Protein AF-A0A7H4ML79-F1 (afdb_monomer_lite)

InterPro domains:
  IPR007444 Glucan biosynthesis, periplasmic, MdoG C-terminal [PF04349] (2-60)
  IPR013783 Immunoglobulin-like fold [G3DSA:2.60.40.10] (1-70)
  IPR014438 Glucan biosynthesis protein MdoG/MdoD [PTHR30504] (2-65)
  IPR014756 Immunoglobulin E-set [SSF81296] (2-63)

pLDDT: mean 92.26, std 10.09, range [47.72, 98.38]

Structure (mmCIF, N/CA/C/O backbone):
data_AF-A0A7H4ML79-F1
#
_entry.id   AF-A0A7H4ML79-F1
#
loop_
_atom_site.group_PDB
_atom_site.id
_atom_site.type_symbol
_atom_site.label_atom_id
_atom_site.label_alt_id
_atom_site.label_comp_id
_atom_site.label_asym_id
_atom_site.label_entity_id
_atom_site.label_seq_id
_atom_site.pdbx_PDB_ins_code
_atom_site.Cartn_x
_atom_site.Cartn_y
_atom_site.Cartn_z
_atom_site.occupancy
_atom_site.B_iso_or_equiv
_atom_site.auth_seq_id
_atom_site.auth_comp_id
_atom_site.auth_asym_id
_atom_site.auth_atom_id
_atom_site.pdbx_PDB_model_num
ATOM 1 N N . MET A 1 1 ? -1.704 5.422 8.121 1.00 92.88 1 MET A N 1
ATOM 2 C CA . MET A 1 1 ? -0.418 5.890 7.565 1.00 92.88 1 MET A CA 1
ATOM 3 C C . MET A 1 1 ? 0.098 4.813 6.634 1.00 92.88 1 MET A C 1
ATOM 5 O O . MET A 1 1 ? 0.152 3.662 7.051 1.00 92.88 1 MET A O 1
ATOM 9 N N . ILE A 1 2 ? 0.412 5.188 5.395 1.00 96.81 2 ILE A N 1
ATOM 10 C CA . ILE A 1 2 ? 0.964 4.302 4.365 1.00 96.81 2 ILE A CA 1
ATOM 11 C C . ILE A 1 2 ? 2.360 4.816 4.021 1.00 96.81 2 ILE A C 1
ATOM 13 O O . ILE A 1 2 ? 2.537 6.019 3.828 1.00 96.81 2 ILE A O 1
ATOM 17 N N . THR A 1 3 ? 3.334 3.918 3.952 1.00 97.81 3 THR A N 1
ATOM 18 C CA . THR A 1 3 ? 4.681 4.205 3.455 1.00 97.81 3 THR A CA 1
ATOM 19 C C . THR A 1 3 ? 5.026 3.184 2.386 1.00 97.81 3 THR A C 1
ATOM 21 O O . THR A 1 3 ? 4.785 1.990 2.568 1.00 97.81 3 THR A O 1
ATOM 24 N N . LEU A 1 4 ? 5.583 3.668 1.282 1.00 98.25 4 LEU A N 1
ATOM 25 C CA . LEU A 1 4 ? 5.989 2.873 0.132 1.00 98.25 4 LEU A CA 1
ATOM 26 C C . LEU A 1 4 ? 7.462 3.169 -0.152 1.00 98.25 4 LEU A C 1
ATOM 28 O O . LEU A 1 4 ? 7.860 4.334 -0.092 1.00 98.25 4 LEU A O 1
ATOM 32 N N . SER A 1 5 ? 8.264 2.149 -0.460 1.00 98.19 5 SER A N 1
ATOM 33 C CA . SER A 1 5 ? 9.656 2.365 -0.886 1.00 98.19 5 SER A CA 1
ATOM 34 C C . SER A 1 5 ? 9.752 3.028 -2.267 1.00 98.19 5 SER A C 1
ATOM 36 O O . SER A 1 5 ? 10.718 3.738 -2.538 1.00 98.19 5 SER A O 1
ATOM 38 N N . SER A 1 6 ? 8.751 2.827 -3.131 1.00 97.44 6 SER A N 1
ATOM 39 C CA . SER A 1 6 ? 8.617 3.477 -4.438 1.00 97.44 6 SER A CA 1
ATOM 40 C C . SER A 1 6 ? 7.149 3.564 -4.884 1.00 97.44 6 SER A C 1
ATOM 42 O O . SER A 1 6 ? 6.286 2.807 -4.427 1.00 97.44 6 SER A O 1
ATOM 44 N N . GLY A 1 7 ? 6.856 4.497 -5.793 1.00 96.00 7 GLY A N 1
ATOM 45 C CA . GLY A 1 7 ? 5.487 4.814 -6.201 1.00 96.00 7 GLY A CA 1
ATOM 46 C C . GLY A 1 7 ? 4.715 5.635 -5.165 1.00 96.00 7 GLY A C 1
ATOM 47 O O . GLY A 1 7 ? 5.274 6.157 -4.201 1.00 96.00 7 GLY A O 1
ATOM 48 N N . GLU A 1 8 ? 3.411 5.757 -5.387 1.00 96.88 8 GLU A N 1
ATOM 49 C CA . GLU A 1 8 ? 2.490 6.548 -4.573 1.00 96.88 8 GLU A CA 1
ATOM 50 C C . GLU A 1 8 ? 1.224 5.752 -4.261 1.00 96.88 8 GLU A C 1
ATOM 52 O O . GLU A 1 8 ? 0.709 5.027 -5.110 1.00 96.88 8 GLU A O 1
ATOM 57 N N . ALA A 1 9 ? 0.691 5.928 -3.051 1.00 95.75 9 ALA A N 1
ATOM 58 C CA . ALA A 1 9 ? -0.631 5.430 -2.699 1.00 95.75 9 ALA A CA 1
ATOM 59 C C . ALA A 1 9 ? -1.681 6.464 -3.118 1.00 95.75 9 ALA A C 1
ATOM 61 O O . ALA A 1 9 ? -1.593 7.634 -2.737 1.00 95.75 9 ALA A O 1
ATOM 62 N N . LYS A 1 10 ? -2.686 6.034 -3.877 1.00 93.19 10 LYS A N 1
ATOM 63 C CA . LYS A 1 10 ? -3.837 6.846 -4.288 1.00 93.19 10 LYS A CA 1
ATOM 64 C C . LYS A 1 10 ? -5.130 6.127 -3.921 1.00 93.19 10 LYS A C 1
ATOM 66 O O . LYS A 1 10 ? -5.098 4.974 -3.506 1.00 93.19 10 LYS A O 1
ATOM 71 N N . GLN A 1 11 ? -6.254 6.839 -4.031 1.00 90.81 11 GLN A N 1
ATOM 72 C CA . GLN A 1 11 ? -7.598 6.276 -3.809 1.00 90.81 11 GLN A CA 1
ATOM 73 C C . GLN A 1 11 ? -7.702 5.520 -2.476 1.00 90.81 11 GLN A C 1
ATOM 75 O O . GLN A 1 11 ? -8.138 4.379 -2.409 1.00 90.81 11 GLN A O 1
ATOM 80 N N . ILE A 1 12 ? -7.224 6.160 -1.407 1.00 93.56 12 ILE A N 1
ATOM 81 C CA . ILE A 1 12 ? -7.210 5.550 -0.080 1.00 93.56 12 ILE A CA 1
ATOM 82 C C . ILE A 1 12 ? -8.629 5.588 0.482 1.00 93.56 12 ILE A C 1
ATOM 84 O O . ILE A 1 12 ? -9.189 6.666 0.685 1.00 93.56 12 ILE A O 1
ATOM 88 N N . GLU A 1 13 ? -9.173 4.416 0.783 1.00 94.06 13 GLU A N 1
ATOM 89 C CA . GLU A 1 13 ? -10.522 4.242 1.306 1.00 94.06 13 GLU A CA 1
ATOM 90 C C . GLU A 1 13 ? -10.503 3.384 2.572 1.00 94.06 13 GLU A C 1
ATOM 92 O O . GLU A 1 13 ? -9.728 2.435 2.706 1.00 94.06 13 GLU A O 1
ATOM 97 N N . ILE A 1 14 ? -11.377 3.728 3.518 1.00 94.12 14 ILE A N 1
ATOM 98 C CA . ILE A 1 14 ? -11.610 2.959 4.739 1.00 94.12 14 ILE A CA 1
ATOM 99 C C . ILE A 1 14 ? -13.104 2.673 4.800 1.00 94.12 14 ILE A C 1
ATOM 101 O O . ILE A 1 14 ? -13.916 3.590 4.908 1.00 94.12 14 ILE A O 1
ATOM 105 N N . LEU A 1 15 ? -13.456 1.397 4.727 1.00 95.19 15 LEU A N 1
ATOM 106 C CA . LEU A 1 15 ? -14.828 0.916 4.681 1.00 95.19 15 LEU A CA 1
ATOM 107 C C . LEU A 1 15 ? -15.101 0.087 5.928 1.00 95.19 15 LEU A C 1
ATOM 109 O O . LEU A 1 15 ? -14.354 -0.842 6.226 1.00 95.19 15 LEU A O 1
ATOM 113 N N . TYR A 1 16 ? -16.177 0.392 6.646 1.00 95.94 16 TYR A N 1
ATOM 114 C CA . TYR A 1 16 ? -16.697 -0.541 7.639 1.00 95.94 16 TYR A CA 1
ATOM 115 C C . TYR A 1 16 ? -17.398 -1.697 6.920 1.00 95.94 16 TYR A C 1
ATOM 117 O O . TYR A 1 16 ? -18.165 -1.479 5.980 1.00 95.94 16 TYR A O 1
ATOM 125 N N . VAL A 1 17 ? -17.120 -2.923 7.346 1.00 97.31 17 VAL A N 1
ATOM 126 C CA . VAL A 1 17 ? -17.666 -4.144 6.761 1.00 97.31 17 VAL A CA 1
ATOM 127 C C . VAL A 1 17 ? -18.369 -4.932 7.858 1.00 97.31 17 VAL A C 1
ATOM 129 O O . VAL A 1 17 ? -17.743 -5.635 8.649 1.00 97.31 17 VAL A O 1
ATOM 132 N N . GLU A 1 18 ? -19.694 -4.802 7.870 1.00 97.50 18 GLU A N 1
ATOM 133 C CA . GLU A 1 18 ? -20.587 -5.383 8.876 1.00 97.50 18 GLU A CA 1
ATOM 134 C C . GLU A 1 18 ? -20.426 -6.909 9.044 1.00 97.50 18 GLU A C 1
ATOM 136 O O . GLU A 1 18 ? -20.318 -7.347 10.187 1.00 97.50 18 GLU A O 1
ATOM 141 N N . PRO A 1 19 ? -20.311 -7.740 7.980 1.00 97.62 19 PRO A N 1
ATOM 142 C CA . PRO A 1 19 ? -20.226 -9.196 8.144 1.00 97.62 19 PRO A CA 1
ATOM 143 C C . PRO A 1 19 ? -19.084 -9.718 9.026 1.00 97.62 19 PRO A C 1
ATOM 145 O O . PRO A 1 19 ? -19.182 -10.833 9.530 1.00 97.62 19 PRO A O 1
ATOM 148 N N . PHE A 1 20 ? -17.996 -8.959 9.183 1.00 95.00 20 PHE A N 1
ATOM 149 C CA . PHE A 1 20 ? -16.887 -9.322 10.072 1.00 95.00 20 PHE A CA 1
ATOM 150 C C . PHE A 1 20 ? -16.589 -8.249 11.123 1.00 95.00 20 PHE A C 1
ATOM 152 O O . PHE A 1 20 ? -15.516 -8.281 11.719 1.00 95.00 20 PHE A O 1
ATOM 159 N N . ASP A 1 21 ? -17.532 -7.321 11.331 1.00 96.38 21 ASP A N 1
ATOM 160 C CA . ASP A 1 21 ? -17.454 -6.216 12.292 1.00 96.38 21 ASP A CA 1
ATOM 161 C C . ASP A 1 21 ? -16.075 -5.540 12.321 1.00 96.38 21 ASP A C 1
ATOM 163 O O . ASP A 1 21 ? -15.388 -5.462 13.339 1.00 96.38 21 ASP A O 1
ATOM 167 N N . GLY A 1 22 ? -15.614 -5.111 11.148 1.00 95.12 22 GLY A N 1
ATO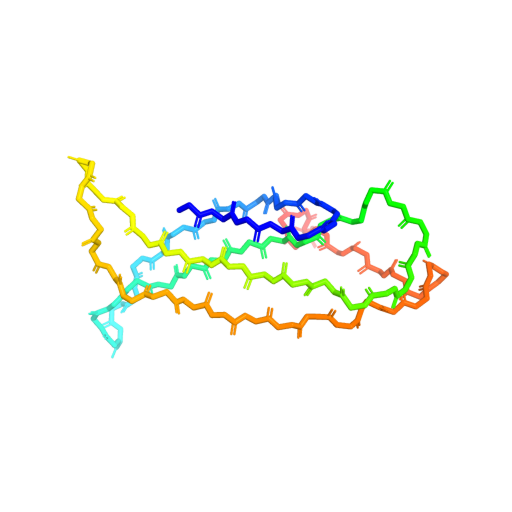M 168 C CA . GLY A 1 22 ? -14.255 -4.613 11.004 1.00 95.12 22 GLY A CA 1
ATOM 169 C C . GLY A 1 22 ? -14.105 -3.589 9.900 1.00 95.12 22 GLY A C 1
ATOM 170 O O . GLY A 1 22 ? -15.003 -3.353 9.097 1.00 95.12 22 GLY A O 1
ATOM 171 N N . TYR A 1 23 ? -12.926 -2.980 9.850 1.00 94.75 23 TYR A N 1
ATOM 172 C CA . TYR A 1 23 ? -12.574 -2.031 8.805 1.00 94.75 23 TYR A CA 1
ATOM 173 C C . TYR A 1 23 ? -11.753 -2.715 7.716 1.00 94.75 23 TYR A C 1
ATOM 175 O O . TYR A 1 23 ? -10.758 -3.384 7.990 1.00 94.75 23 TYR A O 1
ATOM 183 N N . ARG A 1 24 ? -12.155 -2.509 6.464 1.00 95.31 24 ARG A N 1
ATOM 184 C CA . ARG A 1 24 ? -11.372 -2.820 5.273 1.00 95.31 24 ARG A CA 1
ATOM 185 C C . ARG A 1 24 ? -10.729 -1.545 4.761 1.00 95.31 24 ARG A C 1
ATOM 187 O O . ARG A 1 24 ? -11.389 -0.521 4.627 1.00 95.31 24 ARG A O 1
ATOM 194 N N . ILE A 1 25 ? -9.445 -1.635 4.453 1.00 95.31 25 ILE A N 1
ATOM 195 C CA . ILE A 1 25 ? -8.660 -0.527 3.931 1.00 95.31 25 ILE A CA 1
ATOM 196 C C . ILE A 1 25 ? -8.236 -0.893 2.524 1.00 95.31 25 ILE A C 1
ATOM 198 O O . ILE A 1 25 ? -7.709 -1.982 2.297 1.00 95.31 25 ILE A O 1
ATOM 202 N N . LEU A 1 26 ? -8.498 0.016 1.598 1.00 94.69 26 LEU A N 1
ATOM 203 C CA . LEU A 1 26 ? -8.154 -0.104 0.193 1.00 94.69 26 LEU A CA 1
ATOM 204 C C . LEU A 1 26 ? -7.263 1.077 -0.169 1.00 94.69 26 LEU A C 1
ATOM 206 O O . LEU A 1 26 ? -7.425 2.181 0.353 1.00 94.69 26 LEU A O 1
ATOM 210 N N . PHE A 1 27 ? -6.287 0.826 -1.025 1.00 94.19 27 PHE A N 1
ATOM 211 C CA . PHE A 1 27 ? -5.497 1.862 -1.663 1.00 94.19 27 PHE A CA 1
ATOM 212 C C . PHE A 1 27 ? -4.920 1.294 -2.950 1.00 94.19 27 PHE A C 1
ATOM 214 O O . PHE A 1 27 ? -4.581 0.110 -3.019 1.00 94.19 27 PHE A O 1
ATOM 221 N N . ASP A 1 28 ? -4.741 2.169 -3.924 1.00 93.19 28 ASP A N 1
ATOM 222 C CA . ASP A 1 28 ? -4.111 1.827 -5.183 1.00 93.19 28 ASP A CA 1
ATOM 223 C C . ASP A 1 28 ? -2.653 2.255 -5.152 1.00 93.19 28 ASP A C 1
ATOM 225 O O . ASP A 1 28 ? -2.317 3.377 -4.763 1.00 93.19 28 ASP A O 1
ATOM 229 N N . TRP A 1 29 ? -1.771 1.365 -5.592 1.00 94.38 29 TRP A N 1
ATOM 230 C CA . TRP A 1 29 ? -0.382 1.711 -5.843 1.00 94.38 29 TRP A CA 1
ATOM 231 C C . TRP A 1 29 ? -0.223 2.216 -7.279 1.00 94.38 2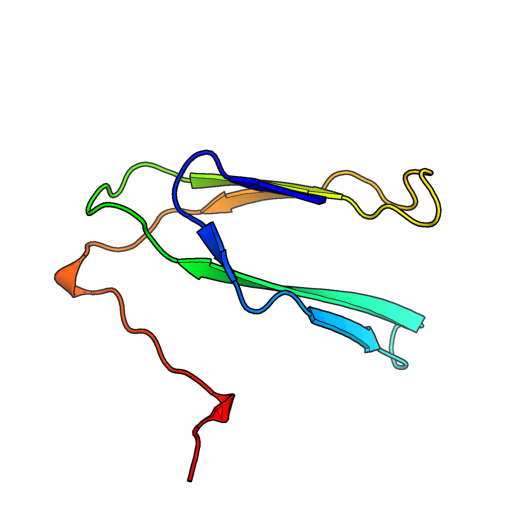9 TRP A C 1
ATOM 233 O O . TRP A 1 29 ? -0.537 1.512 -8.240 1.00 94.38 29 TRP A O 1
ATOM 243 N N . TYR A 1 30 ? 0.311 3.427 -7.423 1.00 93.69 30 TYR A N 1
ATOM 244 C CA . TYR A 1 30 ? 0.661 4.024 -8.706 1.00 93.69 30 TYR A CA 1
ATOM 245 C C . TYR A 1 30 ? 2.186 4.143 -8.838 1.00 93.69 30 TYR A C 1
ATOM 247 O O . TYR A 1 30 ? 2.837 4.690 -7.945 1.00 93.69 30 TYR A O 1
ATOM 255 N N . PRO A 1 31 ? 2.786 3.672 -9.943 1.00 94.69 31 PRO A N 1
ATOM 256 C CA . PRO A 1 31 ? 4.212 3.792 -10.177 1.00 94.69 31 PRO A CA 1
ATOM 257 C C . PRO A 1 31 ? 4.588 5.247 -10.438 1.00 94.69 31 PRO A C 1
ATOM 259 O O . PRO A 1 31 ? 3.888 5.977 -11.136 1.00 94.69 31 PRO A O 1
ATOM 262 N N . THR A 1 32 ? 5.750 5.641 -9.933 1.00 95.56 32 THR A N 1
ATOM 263 C CA . THR A 1 32 ? 6.410 6.910 -10.273 1.00 95.56 32 THR A CA 1
ATOM 264 C C . THR A 1 32 ? 7.637 6.702 -11.165 1.00 95.56 32 THR A C 1
ATOM 266 O O . THR A 1 32 ? 8.313 7.663 -11.524 1.00 95.56 32 THR A O 1
ATOM 269 N N . SER A 1 33 ? 7.930 5.449 -11.530 1.00 95.50 33 SER A N 1
ATOM 270 C CA . SER A 1 33 ? 9.004 5.063 -12.445 1.00 95.50 33 SER A CA 1
ATOM 271 C C . SER A 1 33 ? 8.699 3.736 -13.152 1.00 95.50 33 SER A C 1
ATOM 273 O O . SER A 1 33 ? 7.783 2.992 -12.782 1.00 95.50 33 SER A O 1
ATOM 275 N N . ASP A 1 34 ? 9.523 3.409 -14.145 1.00 95.88 34 ASP A N 1
ATOM 276 C CA . ASP A 1 34 ? 9.462 2.147 -14.889 1.00 95.88 34 ASP A CA 1
ATOM 277 C C . ASP A 1 34 ? 10.166 0.978 -14.178 1.00 95.88 34 ASP A C 1
ATOM 279 O O . ASP A 1 34 ? 10.197 -0.132 -14.709 1.00 95.88 34 ASP A O 1
ATOM 283 N N . SER A 1 35 ? 10.707 1.193 -12.970 1.00 96.19 35 SER A N 1
ATOM 284 C CA . SER A 1 35 ? 11.361 0.125 -12.204 1.00 96.19 35 SER A CA 1
ATOM 285 C C . SER A 1 35 ? 10.394 -1.029 -11.929 1.00 96.19 35 SER A C 1
ATOM 287 O O . SER A 1 35 ? 9.201 -0.826 -11.676 1.00 96.19 35 SER A O 1
ATOM 289 N N . THR A 1 36 ? 10.929 -2.246 -11.986 1.00 96.12 36 THR A N 1
ATOM 290 C CA . THR A 1 36 ? 10.249 -3.488 -11.605 1.00 96.12 36 THR A CA 1
ATOM 291 C C . THR A 1 36 ? 10.774 -4.055 -10.286 1.00 96.12 36 THR A C 1
ATOM 293 O O . THR A 1 36 ? 10.492 -5.208 -9.958 1.00 96.12 36 THR A O 1
ATOM 296 N N . ASP A 1 37 ? 11.573 -3.279 -9.550 1.00 97.75 37 ASP A N 1
ATOM 297 C CA . ASP A 1 37 ? 12.091 -3.693 -8.251 1.00 97.75 37 ASP A CA 1
ATOM 298 C C . ASP A 1 37 ? 10.936 -3.893 -7.257 1.00 97.75 37 ASP A C 1
ATOM 300 O O . ASP A 1 37 ? 9.905 -3.215 -7.360 1.00 97.75 37 ASP A O 1
ATOM 304 N N . PRO A 1 38 ? 11.079 -4.805 -6.279 1.00 98.00 38 PRO A N 1
ATOM 305 C CA . PRO A 1 38 ? 10.045 -5.023 -5.279 1.00 98.00 38 PRO A CA 1
ATOM 306 C C . PRO A 1 38 ? 9.726 -3.740 -4.505 1.00 98.00 38 PRO A C 1
ATOM 308 O O . PRO A 1 38 ? 10.615 -3.037 -4.022 1.00 98.00 38 PRO A O 1
ATOM 311 N N . VAL A 1 39 ? 8.436 -3.461 -4.347 1.00 98.19 39 VAL A N 1
ATOM 312 C CA . VAL A 1 39 ? 7.932 -2.333 -3.568 1.00 98.19 39 VAL A CA 1
ATOM 313 C C . VAL A 1 39 ? 7.642 -2.817 -2.158 1.00 98.19 39 VAL A C 1
ATOM 315 O O . VAL A 1 39 ? 6.769 -3.661 -1.947 1.00 98.19 39 VAL A O 1
ATOM 318 N N . GLU A 1 40 ? 8.356 -2.272 -1.181 1.00 98.38 40 GLU A N 1
ATOM 319 C CA . GLU A 1 40 ? 8.064 -2.499 0.228 1.00 98.38 40 GLU A CA 1
ATOM 320 C C . GLU A 1 40 ? 6.936 -1.570 0.661 1.00 98.38 40 GLU A C 1
ATOM 322 O O . GLU A 1 40 ? 6.986 -0.356 0.448 1.00 98.38 40 GLU A O 1
ATOM 327 N N . MET A 1 41 ? 5.912 -2.148 1.276 1.00 98.38 41 MET A N 1
ATOM 328 C CA . MET A 1 41 ? 4.709 -1.447 1.690 1.00 98.38 41 MET A CA 1
ATOM 329 C C . MET A 1 41 ? 4.492 -1.647 3.182 1.00 98.38 41 MET A C 1
ATOM 331 O O . MET A 1 41 ? 4.471 -2.771 3.690 1.00 98.38 41 MET A O 1
ATOM 335 N N . ARG A 1 42 ? 4.291 -0.538 3.889 1.00 98.00 42 ARG A N 1
ATOM 336 C CA . ARG A 1 42 ? 3.935 -0.526 5.304 1.00 98.00 42 ARG A CA 1
ATOM 337 C C . ARG A 1 42 ? 2.643 0.248 5.498 1.00 98.00 42 ARG A C 1
ATOM 339 O O . ARG A 1 42 ? 2.541 1.399 5.079 1.00 98.00 42 ARG A O 1
ATOM 346 N N . LEU A 1 43 ? 1.693 -0.353 6.203 1.00 97.25 43 LEU A N 1
ATOM 347 C CA . LEU A 1 43 ? 0.440 0.278 6.606 1.00 97.25 43 LEU A CA 1
ATOM 348 C C . LEU A 1 43 ? 0.238 0.088 8.108 1.00 97.25 43 LEU A C 1
ATOM 350 O O . LEU A 1 43 ? 0.496 -0.982 8.646 1.00 97.25 43 LEU A O 1
ATOM 354 N N . PHE A 1 44 ? -0.284 1.112 8.769 1.00 96.38 44 PHE A N 1
ATOM 355 C CA . PHE A 1 44 ? -0.939 0.974 10.069 1.00 96.38 44 PHE A CA 1
ATOM 356 C C . PHE A 1 44 ? -1.972 2.090 10.251 1.00 96.38 44 PHE A C 1
ATOM 358 O O . PHE A 1 44 ? -1.866 3.162 9.639 1.00 96.38 44 PHE A O 1
ATOM 365 N N . LEU A 1 45 ? -2.979 1.865 11.087 1.00 95.81 45 LEU A N 1
ATOM 366 C CA . LEU A 1 45 ? -4.024 2.837 11.3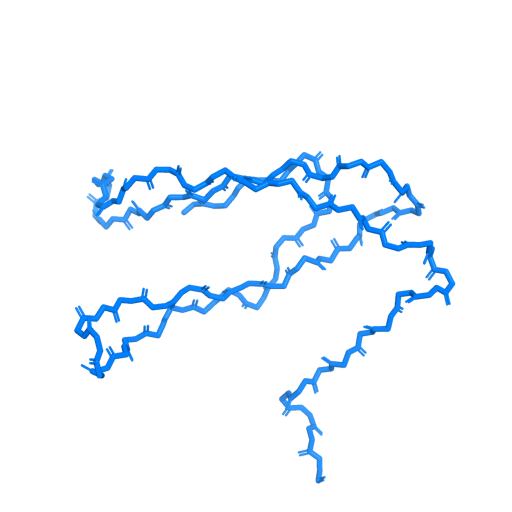73 1.00 95.81 45 LEU A CA 1
ATOM 367 C C . LEU A 1 45 ? -3.659 3.705 12.573 1.00 95.81 45 LEU A C 1
ATOM 369 O O . LEU A 1 45 ? -3.129 3.229 13.578 1.00 95.81 45 LEU A O 1
ATOM 373 N N . ARG A 1 46 ? -3.988 4.994 12.463 1.00 94.56 46 ARG A N 1
ATOM 374 C CA . ARG A 1 46 ? -3.995 5.917 13.595 1.00 94.56 46 ARG A CA 1
ATOM 375 C C . ARG A 1 46 ? -5.351 6.588 13.709 1.00 94.56 46 ARG A C 1
ATOM 377 O O . ARG A 1 46 ? -5.904 7.002 12.694 1.00 94.56 46 ARG A O 1
ATOM 384 N N . CYS A 1 47 ? -5.820 6.760 14.935 1.00 93.50 47 CYS A N 1
ATOM 385 C CA . CYS A 1 47 ? -6.973 7.585 15.260 1.00 93.50 47 CYS A CA 1
ATOM 386 C C . CYS A 1 47 ? -6.562 8.546 16.374 1.00 93.50 47 CYS A C 1
ATOM 388 O O . CYS A 1 47 ? -5.969 8.122 17.358 1.00 93.50 47 CYS A O 1
ATOM 390 N N . GLN A 1 48 ? -6.799 9.847 16.185 1.00 94.31 48 GLN A N 1
ATOM 391 C CA . GLN A 1 48 ? -6.470 10.887 17.175 1.00 94.31 48 GLN A CA 1
ATOM 392 C C . GLN A 1 48 ? -5.020 10.830 17.708 1.00 94.31 48 GLN A C 1
ATOM 394 O O . GLN A 1 48 ? -4.747 11.135 18.861 1.00 94.31 48 GLN A O 1
ATOM 399 N N . GLY A 1 49 ? -4.068 10.449 16.851 1.00 92.62 49 GLY A N 1
ATOM 400 C CA . GLY A 1 49 ? -2.644 10.361 17.197 1.00 92.62 49 GLY A CA 1
ATOM 401 C C . GLY A 1 49 ? -2.195 8.995 17.721 1.00 92.62 49 GLY A C 1
ATOM 402 O O . GLY A 1 49 ? -1.009 8.673 17.607 1.00 92.62 49 GLY A O 1
ATOM 403 N N . GLU A 1 50 ? -3.112 8.145 18.173 1.00 95.75 50 GLU A N 1
ATOM 404 C CA . GLU A 1 50 ? -2.805 6.810 18.691 1.00 95.75 50 GLU A CA 1
ATOM 405 C C . GLU A 1 50 ? -2.820 5.757 17.584 1.00 95.75 50 GLU A C 1
ATOM 407 O O . GLU A 1 50 ? -3.629 5.828 16.659 1.00 95.75 50 GLU A O 1
ATOM 412 N N . ALA A 1 51 ? -1.905 4.788 17.655 1.00 95.50 51 ALA A N 1
ATOM 413 C CA . ALA A 1 51 ? -1.913 3.636 16.758 1.00 95.50 51 ALA A CA 1
ATOM 414 C C . ALA A 1 51 ? -2.977 2.639 17.230 1.00 95.50 51 ALA A C 1
ATOM 416 O O . ALA A 1 51 ? -2.937 2.200 18.375 1.00 95.50 51 ALA A O 1
ATOM 417 N N . ILE A 1 52 ? -3.909 2.287 16.344 1.00 95.44 52 ILE A N 1
ATOM 418 C CA . ILE A 1 52 ? -5.077 1.449 16.677 1.00 95.44 52 ILE A CA 1
ATOM 419 C C . ILE A 1 52 ? -5.050 0.084 15.986 1.00 95.44 52 ILE A C 1
ATOM 421 O O . ILE A 1 52 ? -6.010 -0.676 16.056 1.00 95.44 52 ILE A O 1
ATOM 425 N N . SER A 1 53 ? -3.967 -0.220 15.281 1.00 96.12 53 SER A N 1
ATOM 426 C CA . SER A 1 53 ? -3.775 -1.497 14.613 1.00 96.12 53 SER A CA 1
ATOM 427 C C . SER A 1 53 ? -2.334 -1.956 14.736 1.00 96.12 53 SER A C 1
ATOM 429 O O . SER A 1 53 ? -1.421 -1.167 14.994 1.00 96.12 53 SER A O 1
ATOM 431 N N . GLU A 1 54 ? -2.126 -3.234 14.449 1.00 96.56 54 GLU A N 1
ATOM 432 C CA . GLU A 1 54 ? -0.813 -3.731 14.071 1.00 96.56 54 GLU A CA 1
ATOM 433 C C . GLU A 1 54 ? -0.292 -3.057 12.787 1.00 96.56 54 GLU A C 1
ATOM 435 O O . GLU A 1 54 ? -0.988 -2.284 12.116 1.00 96.56 54 GLU A O 1
ATOM 440 N N . THR A 1 55 ? 0.970 -3.335 12.462 1.00 97.50 55 THR A N 1
ATOM 441 C CA . THR A 1 55 ? 1.589 -2.877 11.218 1.00 97.50 55 THR A CA 1
ATOM 442 C C . THR A 1 55 ? 1.529 -3.989 10.183 1.00 97.50 55 THR A C 1
ATOM 444 O O . THR A 1 55 ? 2.195 -5.010 10.335 1.00 97.50 55 THR A O 1
ATOM 447 N N . TRP A 1 56 ? 0.794 -3.761 9.100 1.00 97.62 56 TRP A N 1
ATOM 448 C CA . TRP A 1 56 ? 0.808 -4.642 7.941 1.00 97.62 56 TRP A CA 1
ATOM 449 C C . TRP A 1 56 ? 2.043 -4.352 7.095 1.00 97.62 56 TRP A C 1
ATOM 451 O O . TRP A 1 56 ? 2.299 -3.204 6.713 1.00 97.62 56 TRP A O 1
ATOM 461 N N . LEU A 1 57 ? 2.806 -5.405 6.816 1.00 97.81 57 LEU A N 1
ATOM 462 C CA . LEU A 1 57 ? 3.991 -5.381 5.972 1.00 97.81 57 LEU A CA 1
ATOM 463 C C . LEU A 1 57 ? 3.704 -6.226 4.736 1.00 97.81 57 LEU A C 1
ATOM 465 O O . LEU A 1 57 ? 3.422 -7.416 4.851 1.00 97.81 57 LEU A O 1
ATOM 469 N N . TYR A 1 58 ? 3.777 -5.602 3.567 1.00 96.88 58 TYR A N 1
ATOM 470 C CA . TYR A 1 58 ? 3.601 -6.263 2.282 1.00 96.88 58 TYR A CA 1
ATOM 471 C C . TYR A 1 58 ? 4.787 -5.962 1.378 1.00 96.88 58 TYR A C 1
ATOM 473 O O . TYR A 1 58 ? 5.412 -4.906 1.473 1.00 96.88 58 TYR A O 1
ATOM 481 N N . GLN A 1 59 ? 5.075 -6.892 0.475 1.00 97.56 59 GLN A N 1
ATOM 482 C CA . GLN A 1 59 ? 6.002 -6.674 -0.622 1.00 97.56 59 GLN A CA 1
ATOM 483 C C . GLN A 1 59 ? 5.270 -6.961 -1.927 1.00 97.56 59 GLN A C 1
ATOM 485 O O . GLN A 1 59 ? 4.723 -8.048 -2.116 1.00 97.56 59 GLN A O 1
ATOM 490 N N . TYR A 1 60 ? 5.235 -5.967 -2.805 1.00 96.44 60 TYR A N 1
ATOM 491 C CA . TYR A 1 60 ? 4.582 -6.058 -4.102 1.00 96.44 60 TYR A CA 1
ATOM 492 C C . TYR A 1 60 ? 5.625 -6.129 -5.215 1.00 96.44 60 TYR A C 1
ATOM 494 O O . TYR A 1 60 ? 6.610 -5.397 -5.194 1.00 96.44 60 TYR A O 1
ATOM 502 N N . PHE A 1 61 ? 5.398 -6.996 -6.197 1.00 96.56 61 PHE A N 1
ATOM 503 C CA . PHE A 1 61 ? 6.286 -7.191 -7.342 1.00 96.56 61 PHE A CA 1
ATOM 504 C C . PHE A 1 61 ? 5.594 -6.635 -8.587 1.00 96.56 61 PHE A C 1
ATOM 506 O O . PHE A 1 61 ? 4.749 -7.324 -9.169 1.00 96.56 61 PHE A O 1
ATOM 513 N N . PRO A 1 62 ? 5.873 -5.379 -8.970 1.00 95.44 62 PRO A N 1
ATOM 514 C CA . PRO A 1 62 ? 5.140 -4.736 -10.043 1.00 95.44 62 PRO A CA 1
ATOM 515 C C . PRO A 1 62 ? 5.427 -5.420 -11.385 1.00 95.44 62 PRO A C 1
ATOM 517 O O . PRO A 1 62 ? 6.572 -5.780 -11.670 1.00 95.44 62 PRO A O 1
ATOM 520 N N . PRO A 1 63 ? 4.411 -5.570 -12.252 1.00 93.94 63 PRO A N 1
ATOM 521 C CA . PRO A 1 63 ? 4.641 -6.061 -13.598 1.00 93.94 63 PRO A CA 1
ATOM 522 C C . PRO A 1 63 ? 5.474 -5.053 -14.404 1.00 93.94 63 PRO A C 1
ATOM 524 O O . PRO A 1 63 ? 5.609 -3.873 -14.042 1.00 93.94 63 PRO A O 1
ATOM 527 N N . ALA A 1 64 ? 6.008 -5.528 -15.530 1.00 95.31 64 ALA A N 1
ATOM 528 C CA . ALA A 1 64 ? 6.704 -4.688 -16.499 1.00 95.31 64 ALA A CA 1
ATOM 529 C C . ALA A 1 64 ? 5.820 -3.499 -16.942 1.00 95.31 64 ALA A C 1
ATOM 531 O O . ALA A 1 64 ? 4.596 -3.660 -16.995 1.00 95.31 64 ALA A O 1
ATOM 532 N N . PRO A 1 65 ? 6.402 -2.318 -17.237 1.00 94.44 65 PRO A N 1
ATOM 533 C CA . PRO A 1 65 ? 5.643 -1.100 -17.539 1.00 94.44 65 PRO A CA 1
ATOM 534 C C . PRO A 1 65 ? 4.578 -1.266 -18.627 1.00 94.44 65 PRO A C 1
ATOM 536 O O . PRO A 1 65 ? 3.453 -0.806 -18.463 1.00 94.44 65 PRO A O 1
ATOM 539 N N . ASP A 1 66 ? 4.899 -2.005 -19.687 1.00 94.31 66 ASP A N 1
ATOM 540 C CA . ASP A 1 66 ? 4.021 -2.308 -20.823 1.00 94.31 66 ASP A CA 1
ATOM 541 C C . ASP A 1 66 ? 2.824 -3.207 -20.466 1.00 94.31 66 ASP A C 1
ATOM 543 O O . ASP A 1 66 ? 1.873 -3.315 -21.237 1.00 94.31 66 ASP A O 1
ATOM 547 N N . LYS A 1 67 ? 2.852 -3.846 -19.292 1.00 92.69 67 LYS A N 1
ATOM 548 C CA . LYS A 1 67 ? 1.801 -4.743 -18.788 1.00 92.69 67 LYS A CA 1
ATOM 549 C C . LYS A 1 67 ? 0.991 -4.142 -17.640 1.00 92.69 67 LYS A C 1
ATOM 551 O O . LYS A 1 67 ? 0.152 -4.834 -17.061 1.00 92.69 67 LYS A O 1
ATOM 556 N N . ARG A 1 68 ? 1.240 -2.883 -17.275 1.00 89.00 68 ARG A N 1
ATOM 557 C CA . ARG A 1 68 ? 0.494 -2.186 -16.221 1.00 89.00 68 ARG A CA 1
ATOM 558 C C . ARG A 1 68 ? -0.822 -1.666 -16.799 1.00 89.00 68 ARG A C 1
ATOM 560 O O . ARG A 1 68 ? -0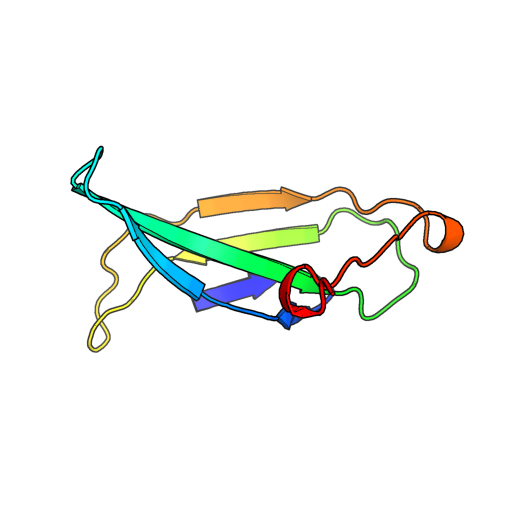.840 -0.662 -17.501 1.00 89.00 68 ARG A O 1
ATOM 567 N N . ASN A 1 69 ? -1.920 -2.355 -16.496 1.00 82.50 69 ASN A N 1
ATOM 568 C CA . ASN A 1 69 ? -3.267 -1.918 -16.859 1.00 82.50 69 ASN A CA 1
ATOM 569 C C . ASN A 1 69 ? -3.931 -1.256 -15.650 1.00 82.50 69 ASN A C 1
ATOM 571 O O . ASN A 1 69 ? -4.108 -1.907 -14.622 1.00 82.50 69 ASN A O 1
ATOM 575 N N . TYR A 1 70 ? -4.309 0.014 -15.785 1.00 76.12 70 TYR A N 1
ATOM 576 C CA . TYR A 1 70 ? -5.079 0.739 -14.774 1.00 76.12 70 TYR A CA 1
ATOM 577 C C . TYR A 1 70 ? -6.531 0.804 -15.224 1.00 76.12 70 TYR A C 1
ATOM 579 O O . TYR A 1 70 ? -6.835 1.411 -16.252 1.00 76.12 70 TYR A O 1
ATOM 587 N N . VAL A 1 71 ? -7.415 0.167 -14.465 1.00 71.25 71 VAL A N 1
ATOM 588 C CA . VAL A 1 71 ? -8.859 0.313 -14.640 1.00 71.25 71 VAL A CA 1
ATOM 589 C C . VAL A 1 71 ? -9.343 1.198 -13.501 1.00 71.25 71 VAL A C 1
ATOM 591 O O . VAL A 1 71 ? -9.167 0.852 -12.337 1.00 71.25 71 VAL A O 1
ATOM 594 N N . ASP A 1 72 ? -9.891 2.372 -13.825 1.00 70.94 72 ASP A N 1
ATOM 595 C CA . ASP A 1 72 ? -10.624 3.154 -12.829 1.00 70.94 72 ASP A CA 1
ATOM 596 C C . ASP A 1 72 ? -12.053 2.615 -12.760 1.00 70.94 72 ASP A C 1
ATOM 598 O O . ASP A 1 72 ? -12.924 2.998 -13.548 1.00 70.94 72 ASP A O 1
ATOM 602 N N . ASP A 1 73 ? -12.282 1.710 -11.812 1.00 66.94 73 ASP A N 1
ATOM 603 C CA . ASP A 1 73 ? -13.569 1.042 -11.609 1.00 66.94 73 ASP A CA 1
ATOM 604 C C . ASP A 1 73 ? -14.704 2.024 -11.246 1.00 66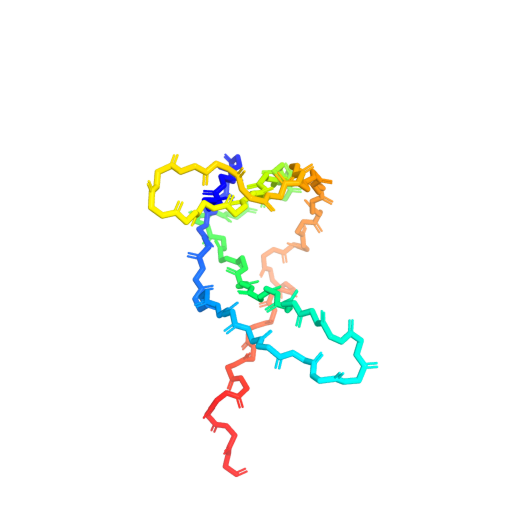.94 73 ASP A C 1
ATOM 606 O O . ASP A 1 73 ? -15.881 1.676 -11.327 1.00 66.94 73 ASP A O 1
ATOM 610 N N . ARG A 1 74 ? -14.388 3.285 -10.912 1.00 67.06 74 ARG A N 1
ATOM 611 C CA . ARG A 1 74 ? -15.380 4.337 -10.621 1.00 67.06 74 ARG A CA 1
ATOM 612 C C . ARG A 1 74 ? -15.939 5.004 -11.879 1.00 67.06 74 ARG A C 1
ATOM 614 O O . ARG A 1 74 ? -16.931 5.722 -11.791 1.00 67.06 74 ARG A O 1
ATOM 621 N N . ILE A 1 75 ? -15.302 4.805 -13.036 1.00 67.25 75 ILE A N 1
ATOM 622 C CA . ILE A 1 75 ? -15.701 5.403 -14.324 1.00 67.25 75 ILE A CA 1
ATOM 623 C C . ILE A 1 75 ? -16.544 4.418 -15.159 1.00 67.25 75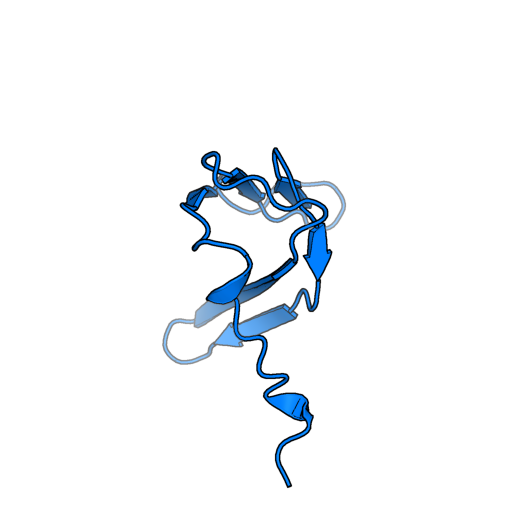 ILE A C 1
ATOM 625 O O . ILE A 1 75 ? -16.922 4.726 -16.290 1.00 67.25 75 ILE A O 1
ATOM 629 N N . MET A 1 76 ? -16.891 3.240 -14.625 1.00 51.22 76 MET A N 1
ATOM 630 C CA . MET A 1 76 ? -17.740 2.289 -15.347 1.00 51.22 76 MET A CA 1
ATOM 631 C C . MET A 1 76 ? -19.082 2.929 -15.758 1.00 51.22 76 MET A C 1
ATOM 633 O O . MET A 1 76 ? -19.854 3.396 -14.920 1.00 51.22 76 MET A O 1
ATOM 637 N N . LYS A 1 77 ? -19.308 2.968 -17.079 1.00 47.72 77 LYS A N 1
ATOM 638 C CA . LYS A 1 77 ? -20.575 3.286 -17.752 1.00 47.72 77 LYS A CA 1
ATOM 639 C C . LYS A 1 77 ? -21.426 2.036 -17.905 1.00 47.72 77 LYS A C 1
ATOM 641 O O . LYS A 1 77 ? -20.833 0.977 -18.208 1.00 47.72 77 LYS A O 1
#

Secondary structure (DSSP, 8-state):
-EEESSSEEEEEEEEEEGGGTEEEEEEEEE-SSS--SPEEEEE--EETTEE-S--EEEEE-PPPGGG-----GGG--

Foldseek 3Di:
DKDKPFFDWAPWDWDQDVVVRDIDIDTDGDGPDQDQDKMWMWDFDDDPRDTPDDIDIDIDGDDGPVPDDDDPPVPDD

Organism: Klebsiella variicola (NCBI:txid244366)

Radius of gyration: 14.62 Å; chains: 1; bounding box: 33×20×40 Å

Sequence (77 aa):
MITLSSGEAKQIEILYVEPFDGYRILFDWYPTSDSTDPVEMRLFLRCQGEAISETWLYQYFPPAPDKRNYVDDRIMK